Protein AF-A0A667XQ86-F1 (afdb_monomer)

Sequence (106 aa):
MNKVSIYLSIYLSIYLSNGSCYLIDKHLSRRNRGQVSRAKIHPLYRTTSSDYGLLSPTPETSPCAFHPLSNKFSKELEKCGMYQNNSFNTSLDRSRIFRPIFRVRV

Structure (mmCIF, N/CA/C/O backbone):
data_AF-A0A667XQ86-F1
#
_entry.id   AF-A0A667XQ86-F1
#
loop_
_atom_site.group_PDB
_atom_site.id
_atom_site.type_symbol
_atom_site.label_atom_id
_atom_site.label_alt_id
_atom_site.label_comp_id
_atom_site.label_asym_id
_atom_site.label_entity_id
_atom_site.label_seq_id
_atom_site.pdbx_PDB_ins_code
_atom_site.Cartn_x
_atom_site.Cartn_y
_atom_site.Cartn_z
_atom_site.occupancy
_atom_site.B_iso_or_equiv
_atom_site.auth_seq_id
_atom_site.auth_comp_id
_atom_site.auth_asym_id
_atom_site.auth_atom_id
_atom_site.pdbx_PDB_model_num
ATOM 1 N N . MET A 1 1 ? 30.672 39.167 -7.582 1.00 56.12 1 MET A N 1
ATOM 2 C CA . MET A 1 1 ? 30.405 37.735 -7.322 1.00 56.12 1 MET A CA 1
ATOM 3 C C . MET A 1 1 ? 30.416 37.002 -8.650 1.00 56.12 1 MET A C 1
ATOM 5 O O . MET A 1 1 ? 29.565 37.255 -9.493 1.00 56.12 1 MET A O 1
ATOM 9 N N . ASN A 1 2 ? 31.464 36.221 -8.895 1.00 63.25 2 ASN A N 1
ATOM 10 C CA . ASN A 1 2 ? 31.816 35.755 -10.236 1.00 63.25 2 ASN A CA 1
ATOM 11 C C . ASN A 1 2 ? 30.857 34.648 -10.690 1.00 63.25 2 ASN A C 1
ATOM 13 O O . ASN A 1 2 ? 30.691 33.660 -9.979 1.00 63.25 2 ASN A O 1
ATOM 17 N N . LYS A 1 3 ? 30.254 34.793 -11.880 1.00 62.75 3 LYS A N 1
ATOM 18 C CA . LYS A 1 3 ? 29.280 33.838 -12.451 1.00 62.75 3 LYS A CA 1
ATOM 19 C C . LYS A 1 3 ? 29.769 32.382 -12.393 1.00 62.75 3 LYS A C 1
ATOM 21 O O . LYS A 1 3 ? 28.986 31.493 -12.091 1.00 62.75 3 LYS A O 1
ATOM 26 N N . VAL A 1 4 ? 31.070 32.152 -12.583 1.00 70.31 4 VAL A N 1
ATOM 27 C CA . VAL A 1 4 ? 31.716 30.827 -12.504 1.00 70.31 4 VAL A CA 1
ATOM 28 C C . VAL A 1 4 ? 31.532 30.157 -11.135 1.00 70.31 4 VAL A C 1
ATOM 30 O O . VAL A 1 4 ? 31.262 28.963 -11.064 1.00 70.31 4 VAL A O 1
ATOM 33 N N . SER A 1 5 ? 31.607 30.924 -10.044 1.00 68.06 5 SER A N 1
ATOM 34 C CA . SER A 1 5 ? 31.424 30.405 -8.681 1.00 68.06 5 SER A CA 1
ATOM 35 C C . SER A 1 5 ? 29.973 29.991 -8.416 1.00 68.06 5 SER A C 1
ATOM 37 O O . SER A 1 5 ? 29.731 28.994 -7.740 1.00 68.06 5 SER A O 1
ATOM 39 N N . ILE A 1 6 ? 29.013 30.704 -9.012 1.00 70.81 6 ILE A N 1
ATOM 40 C CA . ILE A 1 6 ? 27.584 30.386 -8.915 1.00 70.81 6 ILE A CA 1
ATOM 41 C C . ILE A 1 6 ? 27.279 29.094 -9.686 1.00 70.81 6 ILE A C 1
ATOM 43 O O . ILE A 1 6 ? 26.627 28.208 -9.146 1.00 70.81 6 ILE A O 1
ATOM 47 N N . TYR A 1 7 ? 27.811 28.939 -10.902 1.00 68.00 7 TYR A N 1
ATOM 48 C CA . TYR A 1 7 ? 27.643 27.709 -11.685 1.00 68.00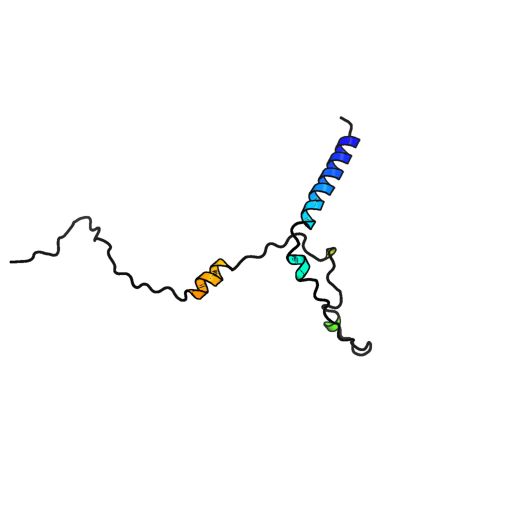 7 TYR A CA 1
ATOM 49 C C . TYR A 1 7 ? 28.253 26.485 -10.999 1.00 68.00 7 TYR A C 1
ATOM 51 O O . TYR A 1 7 ? 27.615 25.436 -10.956 1.00 68.00 7 TYR A O 1
ATOM 59 N N . LEU A 1 8 ? 29.452 26.619 -10.423 1.00 70.94 8 LEU A N 1
ATOM 60 C CA . LEU A 1 8 ? 30.111 25.522 -9.715 1.00 70.94 8 LEU A CA 1
ATOM 61 C C . LEU A 1 8 ? 29.369 25.148 -8.420 1.00 70.94 8 LEU A C 1
ATOM 63 O O . LEU A 1 8 ? 29.242 23.970 -8.105 1.00 70.94 8 LEU A O 1
ATOM 67 N N . SER A 1 9 ? 28.820 26.141 -7.713 1.00 69.00 9 SER A N 1
ATOM 68 C CA . SER A 1 9 ? 27.964 25.945 -6.536 1.00 69.00 9 SER A CA 1
ATOM 69 C C . SER A 1 9 ? 26.670 25.199 -6.879 1.00 69.00 9 SER A C 1
ATOM 71 O O . SER A 1 9 ? 26.324 24.228 -6.205 1.00 69.00 9 SER A O 1
ATOM 73 N N . ILE A 1 10 ? 25.990 25.590 -7.964 1.00 69.19 10 ILE A N 1
ATOM 74 C CA . ILE A 1 10 ? 24.767 24.931 -8.452 1.00 69.19 10 ILE A CA 1
ATOM 75 C C . ILE A 1 10 ? 25.066 23.492 -8.890 1.00 69.19 10 ILE A C 1
ATOM 77 O O . ILE A 1 10 ? 24.348 22.571 -8.512 1.00 69.19 10 ILE A O 1
ATOM 81 N N . TYR A 1 11 ? 26.158 23.267 -9.625 1.00 64.75 11 TYR A N 1
ATOM 82 C CA . TYR A 1 11 ? 26.576 21.917 -10.012 1.00 64.75 11 TYR A CA 1
ATOM 83 C C . TYR A 1 11 ? 26.863 21.039 -8.790 1.00 64.75 11 TYR A C 1
ATOM 85 O O . TYR A 1 11 ? 26.353 19.925 -8.694 1.00 64.75 11 TYR A O 1
ATOM 93 N N . LEU A 1 12 ? 27.628 21.546 -7.821 1.00 68.44 12 LEU A N 1
ATOM 94 C CA . LEU A 1 12 ? 27.988 20.796 -6.620 1.00 68.44 12 LEU A CA 1
ATOM 95 C C . LEU A 1 12 ? 26.753 20.461 -5.764 1.00 68.44 12 LEU A C 1
ATOM 97 O O . LEU A 1 12 ? 26.631 19.338 -5.280 1.00 68.44 12 LEU A O 1
ATOM 101 N N . SER A 1 13 ? 25.797 21.386 -5.641 1.00 58.91 13 SER A N 1
ATOM 102 C CA . SER A 1 13 ? 24.544 21.157 -4.906 1.00 58.91 13 SER A CA 1
ATOM 103 C C . SER A 1 13 ? 23.598 20.175 -5.609 1.00 58.91 13 SER A C 1
ATOM 105 O O . SER A 1 13 ? 22.986 19.351 -4.930 1.00 58.91 13 SER A O 1
ATOM 107 N N . ILE A 1 14 ? 23.548 20.159 -6.946 1.00 60.19 14 ILE A N 1
ATOM 108 C CA . ILE A 1 14 ? 22.837 19.124 -7.717 1.00 60.19 14 ILE A CA 1
ATOM 109 C C . ILE A 1 14 ? 23.473 17.743 -7.488 1.00 60.19 14 ILE A C 1
ATOM 111 O O . ILE A 1 14 ? 22.764 16.780 -7.200 1.00 60.19 14 ILE A O 1
ATOM 115 N N . TYR A 1 15 ? 24.805 17.628 -7.539 1.00 58.66 15 TYR A N 1
ATOM 116 C CA . TYR A 1 15 ? 25.503 16.356 -7.299 1.00 58.66 15 TYR A CA 1
ATOM 117 C C . TYR A 1 15 ? 25.322 15.832 -5.863 1.00 58.66 15 TYR A C 1
ATOM 119 O O . TYR A 1 15 ? 25.085 14.639 -5.672 1.00 58.66 15 TYR A O 1
ATOM 127 N N . LEU A 1 16 ? 25.372 16.709 -4.854 1.00 55.41 16 LEU A N 1
ATOM 128 C CA . LEU A 1 16 ? 25.127 16.345 -3.451 1.00 55.41 16 LEU A CA 1
ATOM 129 C C . LEU A 1 16 ? 23.658 15.983 -3.178 1.00 55.41 16 LEU A C 1
ATOM 131 O O . LEU A 1 16 ? 23.395 15.086 -2.380 1.00 55.41 16 LEU A O 1
ATOM 135 N N . SER A 1 17 ? 22.704 16.621 -3.863 1.00 52.59 17 SER A N 1
ATOM 136 C CA . SER A 1 17 ? 21.275 16.293 -3.756 1.00 52.59 17 SER A CA 1
ATOM 137 C C . SER A 1 17 ? 20.952 14.938 -4.402 1.00 52.59 17 SER A C 1
ATOM 139 O O . SER A 1 17 ? 20.278 14.106 -3.791 1.00 52.59 17 SER A O 1
ATOM 141 N N . ASN A 1 18 ? 21.542 14.655 -5.569 1.00 50.84 18 ASN A N 1
ATOM 142 C CA . ASN A 1 18 ? 21.426 13.362 -6.250 1.00 50.84 18 ASN A CA 1
ATOM 143 C C . ASN A 1 18 ? 22.115 12.214 -5.488 1.00 50.84 18 ASN A C 1
ATOM 145 O O . ASN A 1 18 ? 21.724 11.059 -5.627 1.00 50.84 18 ASN A O 1
ATOM 149 N N . GLY A 1 19 ? 23.114 12.504 -4.646 1.00 48.94 19 GLY A N 1
ATOM 150 C CA . GLY A 1 19 ? 23.763 11.509 -3.783 1.00 48.94 19 GLY A CA 1
ATOM 151 C C . GLY A 1 19 ? 22.834 10.898 -2.722 1.00 48.94 19 GLY A C 1
ATOM 152 O O . GLY A 1 19 ? 23.056 9.768 -2.289 1.00 48.94 19 GLY A O 1
ATOM 153 N N . SER A 1 20 ? 21.766 11.606 -2.335 1.00 44.53 20 SER A N 1
ATOM 154 C CA . SER A 1 20 ? 20.811 11.155 -1.310 1.00 44.53 20 SER A CA 1
ATOM 155 C C . SER A 1 20 ? 19.785 10.142 -1.842 1.00 44.53 20 SER A C 1
ATOM 157 O O . SER A 1 20 ? 19.286 9.301 -1.092 1.00 44.53 20 SER A O 1
ATOM 159 N N . CYS A 1 21 ? 19.517 10.147 -3.154 1.00 43.31 21 CYS A N 1
ATOM 160 C CA . CYS A 1 21 ? 18.589 9.216 -3.809 1.00 43.31 21 CYS A CA 1
ATOM 161 C C . CYS A 1 21 ? 19.039 7.752 -3.667 1.00 43.31 21 CYS A C 1
ATOM 163 O O . CYS A 1 21 ? 18.217 6.846 -3.574 1.00 43.31 21 CYS A O 1
ATOM 165 N N . TYR A 1 22 ? 20.353 7.523 -3.603 1.00 46.78 22 TYR A N 1
ATOM 166 C CA . TYR A 1 22 ? 20.954 6.189 -3.539 1.00 46.78 22 TYR A CA 1
ATOM 167 C C . TYR A 1 22 ? 21.012 5.598 -2.119 1.00 46.78 22 TYR A C 1
ATOM 169 O O . TYR A 1 22 ? 21.377 4.434 -1.951 1.00 46.78 22 TYR A O 1
ATOM 177 N N . LEU A 1 23 ? 20.672 6.374 -1.079 1.00 42.97 23 LEU A N 1
ATOM 178 C CA . LEU A 1 23 ? 20.851 5.968 0.323 1.00 42.97 23 LEU A CA 1
ATOM 179 C C . LEU A 1 23 ? 19.596 5.390 0.989 1.00 42.97 23 LEU A C 1
ATOM 181 O O . LEU A 1 23 ? 19.705 4.792 2.060 1.00 42.97 23 LEU A O 1
ATOM 185 N N . ILE A 1 24 ? 18.421 5.485 0.362 1.00 44.06 24 ILE A N 1
ATOM 186 C CA . ILE A 1 24 ? 17.174 4.940 0.933 1.00 44.06 24 ILE A CA 1
ATOM 187 C C . ILE A 1 24 ? 17.060 3.410 0.696 1.00 44.06 24 ILE A C 1
ATOM 189 O O . ILE A 1 24 ? 16.243 2.722 1.310 1.00 44.06 24 ILE A O 1
ATOM 193 N N . ASP A 1 25 ? 17.947 2.816 -0.112 1.00 44.97 25 ASP A N 1
ATOM 194 C CA . ASP A 1 25 ? 17.624 1.593 -0.854 1.00 44.97 25 ASP A CA 1
ATOM 195 C C . ASP A 1 25 ? 18.198 0.256 -0.338 1.00 44.97 25 ASP A C 1
ATOM 197 O O . ASP A 1 25 ? 18.252 -0.741 -1.063 1.00 44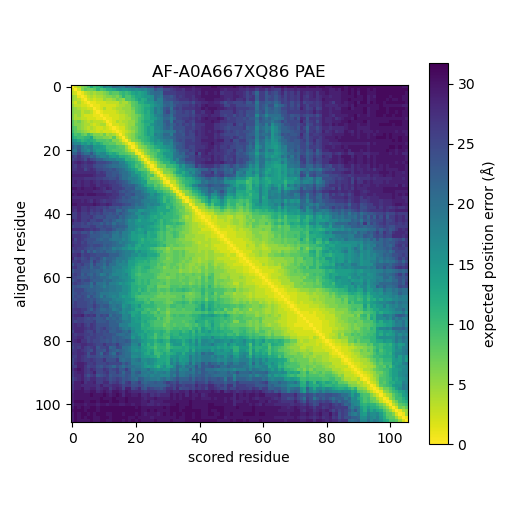.97 25 ASP A O 1
ATOM 201 N N . LYS A 1 26 ? 18.600 0.147 0.938 1.00 46.16 26 LYS A N 1
ATOM 202 C CA . LYS A 1 26 ? 19.110 -1.146 1.461 1.00 46.16 26 LYS A CA 1
ATOM 203 C C . LYS A 1 26 ? 18.056 -2.269 1.470 1.00 46.16 26 LYS A C 1
ATOM 205 O O . LYS A 1 26 ? 18.427 -3.445 1.442 1.00 46.16 26 LYS A O 1
ATOM 210 N N . HIS A 1 27 ? 16.762 -1.935 1.483 1.00 46.59 27 HIS A N 1
ATOM 211 C CA . HIS A 1 27 ? 15.669 -2.917 1.490 1.00 46.59 27 HIS A CA 1
ATOM 212 C C . HIS A 1 27 ? 15.039 -3.201 0.109 1.00 46.59 27 HIS A C 1
ATOM 214 O O . HIS A 1 27 ? 14.524 -4.307 -0.072 1.00 46.59 27 HIS A O 1
ATOM 220 N N . LEU A 1 28 ? 15.100 -2.296 -0.879 1.00 48.91 28 LEU A N 1
ATOM 221 C CA . LEU A 1 28 ? 14.619 -2.571 -2.249 1.00 48.91 28 LEU A CA 1
ATOM 222 C C . LEU A 1 28 ? 15.665 -3.343 -3.073 1.00 48.91 28 LEU A C 1
ATOM 224 O O . LEU A 1 28 ? 15.300 -4.269 -3.797 1.00 48.91 28 LEU A O 1
ATOM 228 N N . SER A 1 29 ? 16.964 -3.074 -2.857 1.00 46.09 29 SER A N 1
ATOM 229 C CA . SER A 1 29 ? 18.095 -3.778 -3.495 1.00 46.09 29 SER A CA 1
ATOM 230 C C . SER A 1 29 ? 18.085 -5.303 -3.285 1.00 46.09 29 SER A C 1
ATOM 232 O O . SER A 1 29 ? 18.723 -6.041 -4.034 1.00 46.09 29 SER A O 1
ATOM 234 N N . ARG A 1 30 ? 17.349 -5.821 -2.288 1.00 52.69 30 ARG A N 1
ATOM 235 C CA . ARG A 1 30 ? 17.231 -7.270 -2.042 1.00 52.69 30 ARG A CA 1
ATOM 236 C C . ARG A 1 30 ? 16.206 -7.976 -2.935 1.00 52.69 30 ARG A C 1
ATOM 238 O O . ARG A 1 30 ? 16.343 -9.178 -3.127 1.00 52.69 30 ARG A O 1
ATOM 245 N N . ARG A 1 31 ? 15.210 -7.273 -3.492 1.00 55.38 31 ARG A N 1
ATOM 246 C CA . ARG A 1 31 ? 14.166 -7.894 -4.335 1.00 55.38 31 ARG A CA 1
ATOM 247 C C . ARG A 1 31 ? 14.634 -8.167 -5.769 1.00 55.38 31 ARG A C 1
ATOM 249 O O . ARG A 1 31 ? 14.250 -9.178 -6.339 1.00 55.38 31 ARG A O 1
ATOM 256 N N . ASN A 1 32 ? 15.525 -7.333 -6.307 1.00 52.97 32 ASN A N 1
ATOM 257 C CA . ASN A 1 32 ? 16.029 -7.447 -7.685 1.00 52.97 32 ASN A CA 1
ATOM 258 C C . ASN A 1 32 ? 17.266 -8.356 -7.843 1.00 52.97 32 ASN A C 1
ATOM 260 O O . ASN A 1 32 ? 17.814 -8.459 -8.934 1.00 52.97 32 ASN A O 1
ATOM 264 N N . ARG A 1 33 ? 17.717 -9.038 -6.778 1.00 48.25 33 ARG A N 1
ATOM 265 C CA . 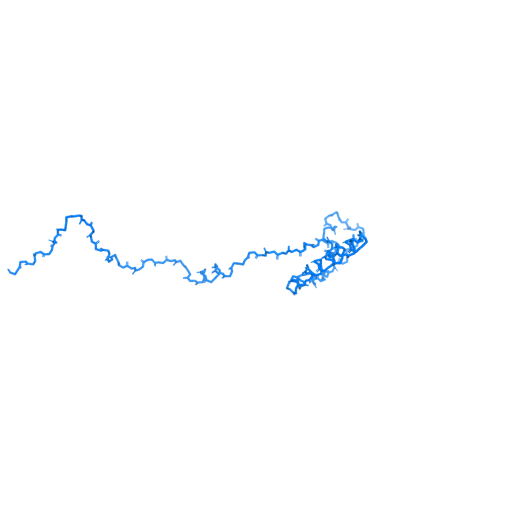ARG A 1 33 ? 18.826 -10.016 -6.840 1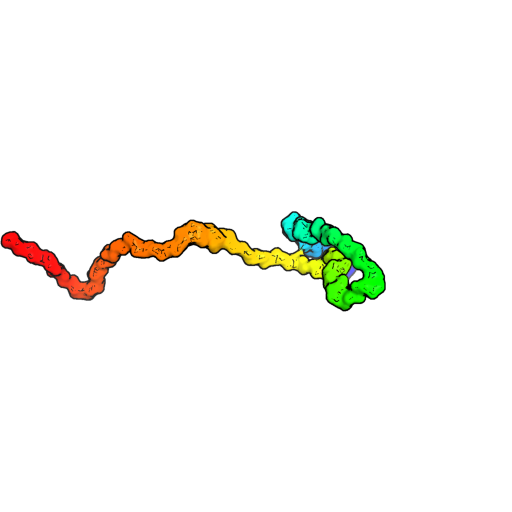.00 48.25 33 ARG A CA 1
ATOM 266 C C . ARG A 1 33 ? 18.367 -11.449 -7.099 1.00 48.25 33 ARG A C 1
ATOM 268 O O . ARG A 1 33 ? 19.148 -12.382 -6.932 1.00 48.25 33 ARG A O 1
ATOM 275 N N . GLY A 1 34 ? 17.116 -11.642 -7.501 1.00 51.88 34 GLY A N 1
ATOM 276 C CA . GLY A 1 34 ? 16.721 -12.891 -8.128 1.00 51.88 34 GLY A CA 1
ATOM 277 C C . GLY A 1 34 ? 17.324 -12.921 -9.523 1.00 51.88 34 GLY A C 1
ATOM 278 O O . GLY A 1 34 ? 16.722 -12.397 -10.453 1.00 51.88 34 GLY A O 1
ATOM 279 N N . GLN A 1 35 ? 18.511 -13.509 -9.682 1.00 57.62 35 GLN A N 1
ATOM 280 C CA . GLN A 1 35 ? 18.877 -14.054 -10.983 1.00 57.62 35 GLN A CA 1
ATOM 281 C C . GLN A 1 35 ? 17.779 -15.062 -11.324 1.00 57.62 35 GLN A C 1
ATOM 283 O O . GLN A 1 35 ? 17.739 -16.148 -10.748 1.00 57.62 35 GLN A O 1
ATOM 288 N N . VAL A 1 36 ? 16.833 -14.671 -12.178 1.00 57.19 36 VAL A N 1
ATOM 289 C CA . VAL A 1 36 ? 15.851 -15.600 -12.732 1.00 57.19 36 VAL A CA 1
ATOM 290 C C . VAL A 1 36 ? 16.680 -16.639 -13.475 1.00 57.19 36 VAL A C 1
ATOM 292 O O . VAL A 1 36 ? 17.306 -16.329 -14.491 1.00 57.19 36 VAL A O 1
ATOM 295 N N . SER A 1 37 ? 16.794 -17.841 -12.910 1.00 61.41 37 SER A N 1
ATOM 296 C CA . SER A 1 37 ? 17.549 -18.924 -13.522 1.00 61.41 37 SER A CA 1
ATOM 297 C C . SER A 1 37 ? 16.882 -19.255 -14.851 1.00 61.41 37 SER A C 1
ATOM 299 O O . SER A 1 37 ? 15.771 -19.775 -14.935 1.00 61.41 37 SER A O 1
ATOM 301 N N . ARG A 1 38 ? 17.555 -18.848 -15.922 1.00 66.38 38 ARG A N 1
ATOM 302 C CA . ARG A 1 38 ? 17.067 -18.959 -17.288 1.00 66.38 38 ARG A CA 1
ATOM 303 C C . ARG A 1 38 ? 16.949 -20.429 -17.686 1.00 66.38 38 ARG A C 1
ATOM 305 O O . ARG A 1 38 ? 17.948 -21.144 -17.716 1.00 66.38 38 ARG A O 1
ATOM 312 N N . ALA A 1 39 ? 15.770 -20.842 -18.139 1.00 69.50 39 ALA A N 1
ATOM 313 C CA . ALA A 1 39 ? 15.655 -22.018 -18.992 1.00 69.50 39 ALA A CA 1
ATOM 314 C C . ALA A 1 39 ? 16.241 -21.678 -20.376 1.00 69.50 39 ALA A C 1
ATOM 316 O O . ALA A 1 39 ? 15.842 -20.703 -21.020 1.00 69.50 39 ALA A O 1
ATOM 317 N N . LYS A 1 40 ? 17.243 -22.432 -20.841 1.00 75.56 40 LYS A N 1
ATOM 318 C CA . LYS A 1 40 ? 17.852 -22.220 -22.163 1.00 75.56 40 LYS A CA 1
ATOM 319 C C . LYS A 1 40 ? 16.882 -22.692 -23.252 1.00 75.56 40 LYS A C 1
ATOM 321 O O . LYS A 1 40 ? 16.867 -23.864 -23.602 1.00 75.56 40 LYS A O 1
ATOM 326 N N . ILE A 1 41 ? 16.083 -21.768 -23.784 1.00 83.00 41 ILE A N 1
ATOM 327 C CA . ILE A 1 41 ? 15.188 -22.029 -24.921 1.00 83.00 41 ILE A CA 1
ATOM 328 C C . ILE A 1 41 ? 16.022 -22.194 -26.199 1.00 83.00 41 ILE A C 1
ATOM 330 O O . ILE A 1 41 ? 16.973 -21.443 -26.437 1.00 83.00 41 ILE A O 1
ATOM 334 N N . HIS A 1 42 ? 15.670 -23.188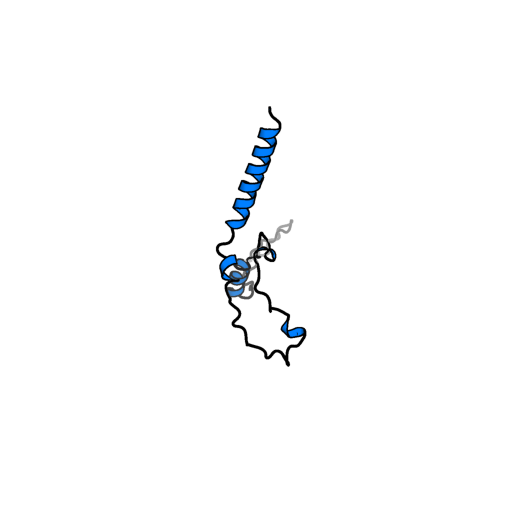 -27.011 1.00 87.00 42 HIS A N 1
ATOM 335 C CA . HIS A 1 42 ? 16.307 -23.449 -28.297 1.00 87.00 42 HIS A CA 1
ATOM 336 C C . HIS A 1 42 ? 15.955 -22.346 -29.320 1.00 87.00 42 HIS A C 1
ATOM 338 O O . HIS A 1 42 ? 14.781 -21.987 -29.422 1.00 87.00 42 HIS A O 1
ATOM 344 N N . PRO A 1 43 ? 16.914 -21.830 -30.115 1.00 84.56 43 PRO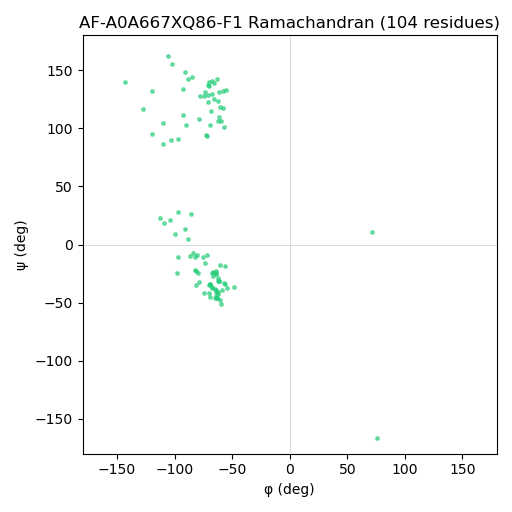 A N 1
ATOM 345 C CA . PRO A 1 43 ? 16.683 -20.687 -31.008 1.00 84.56 43 PRO A CA 1
ATOM 346 C C . PRO A 1 43 ? 15.535 -20.862 -32.013 1.00 84.56 43 PRO A C 1
ATOM 348 O O . PRO A 1 43 ? 14.840 -19.894 -32.298 1.00 84.56 43 PRO A O 1
ATOM 351 N N . LEU A 1 44 ? 15.303 -22.086 -32.506 1.00 90.50 44 LEU A N 1
ATOM 352 C CA . LEU A 1 44 ? 14.225 -22.378 -33.467 1.00 90.50 44 LEU A CA 1
ATOM 353 C C . LEU A 1 44 ? 12.815 -22.379 -32.853 1.00 90.50 44 LEU A C 1
ATOM 355 O O . LEU A 1 44 ? 11.839 -22.318 -33.589 1.00 90.50 44 LEU A O 1
ATOM 359 N N . TYR A 1 45 ? 12.696 -22.454 -31.526 1.00 88.00 45 TYR A N 1
ATOM 360 C CA . TYR A 1 45 ? 11.408 -22.545 -30.825 1.00 88.00 45 TYR A CA 1
ATOM 361 C C . TYR A 1 45 ? 11.109 -21.286 -29.997 1.00 88.00 45 TYR A C 1
ATOM 363 O O . TYR A 1 45 ? 10.352 -21.334 -29.028 1.00 88.00 45 TYR A O 1
ATOM 371 N N . ARG A 1 46 ? 11.729 -20.149 -30.342 1.00 86.25 46 ARG A N 1
ATOM 372 C CA . ARG A 1 46 ? 11.493 -18.872 -29.660 1.00 86.25 46 ARG A CA 1
ATOM 373 C C . ARG A 1 46 ? 10.176 -18.263 -30.135 1.00 86.25 46 ARG A C 1
ATOM 375 O O . ARG A 1 46 ? 9.962 -18.083 -31.328 1.00 86.25 46 ARG A O 1
ATOM 382 N N . THR A 1 47 ? 9.316 -17.919 -29.185 1.00 89.00 47 THR A N 1
ATOM 383 C CA . THR A 1 47 ? 8.051 -17.214 -29.440 1.00 89.00 47 THR A CA 1
ATOM 384 C C . THR A 1 47 ? 8.174 -15.756 -29.006 1.00 89.00 47 THR A C 1
ATOM 386 O O . THR A 1 47 ? 9.045 -15.427 -28.203 1.00 89.00 47 THR A O 1
ATOM 389 N N . THR A 1 48 ? 7.284 -14.883 -29.476 1.00 88.12 48 THR A N 1
ATOM 390 C CA . THR A 1 48 ? 7.243 -13.466 -29.063 1.00 88.12 48 THR A CA 1
ATOM 391 C C . THR A 1 48 ? 6.960 -13.300 -27.567 1.00 88.12 48 THR A C 1
ATOM 393 O O . THR A 1 48 ? 7.489 -12.401 -26.922 1.00 88.12 48 THR A O 1
ATOM 396 N N . SER A 1 49 ? 6.195 -14.215 -26.963 1.00 87.38 49 SER A N 1
ATOM 397 C CA . SER A 1 49 ? 5.989 -14.254 -25.510 1.00 87.38 49 SER A CA 1
ATOM 398 C C . SER A 1 49 ? 7.258 -14.592 -24.722 1.00 87.38 49 SER A C 1
ATOM 400 O O . SER A 1 49 ? 7.366 -14.213 -23.560 1.00 87.38 49 SER A O 1
ATOM 402 N N . SER A 1 50 ? 8.234 -15.269 -25.340 1.00 83.81 50 SER A N 1
ATOM 403 C CA . SER A 1 50 ? 9.522 -15.593 -24.709 1.00 83.81 50 SER A CA 1
ATOM 404 C C . SER A 1 50 ? 10.433 -14.371 -24.528 1.00 83.81 50 SER A C 1
ATOM 406 O O . SER A 1 50 ? 11.469 -14.490 -23.875 1.00 83.81 50 SER A O 1
ATOM 408 N N . ASP A 1 51 ? 10.076 -13.218 -25.101 1.00 84.19 51 ASP A N 1
ATOM 409 C CA . ASP A 1 51 ? 10.831 -11.970 -24.953 1.00 84.19 51 ASP A CA 1
ATOM 410 C C . ASP A 1 51 ? 10.487 -11.229 -23.651 1.00 84.19 51 ASP A C 1
ATOM 412 O O . ASP A 1 51 ? 11.296 -10.444 -23.146 1.00 84.19 51 ASP A O 1
ATOM 416 N N . TYR A 1 52 ? 9.317 -11.501 -23.062 1.00 86.81 52 TYR A N 1
ATOM 417 C CA . TYR A 1 52 ? 8.942 -10.926 -21.774 1.00 86.81 52 TYR A CA 1
ATOM 418 C C . TYR A 1 52 ? 9.835 -11.478 -20.654 1.00 86.81 52 TYR A C 1
ATOM 420 O O . TYR A 1 52 ? 10.017 -12.687 -20.524 1.00 86.81 52 TYR A O 1
ATOM 428 N N . GLY A 1 53 ? 10.410 -10.590 -19.837 1.00 81.00 53 GLY A N 1
ATOM 429 C CA . GLY A 1 53 ? 11.328 -10.973 -18.756 1.00 81.00 53 GLY A CA 1
ATOM 430 C C . GLY A 1 53 ? 12.708 -11.457 -19.225 1.00 81.00 53 GLY A C 1
ATOM 431 O O . GLY A 1 53 ? 13.473 -11.977 -18.416 1.00 81.00 53 GLY A O 1
ATOM 432 N N . LEU A 1 54 ? 13.044 -11.288 -20.513 1.00 78.81 54 LEU A N 1
ATOM 433 C CA . LEU A 1 54 ? 14.343 -11.680 -21.069 1.00 78.81 54 LEU A CA 1
ATOM 434 C C . LEU A 1 54 ? 15.502 -10.830 -20.530 1.00 78.81 54 LEU A C 1
ATOM 436 O O . LEU A 1 54 ? 16.612 -11.335 -20.352 1.00 78.81 54 LEU A O 1
ATOM 440 N N . LEU A 1 55 ? 15.258 -9.533 -20.342 1.00 81.38 55 LEU A N 1
ATOM 441 C CA . LEU A 1 55 ? 16.263 -8.569 -19.911 1.00 81.38 55 LEU A CA 1
ATOM 442 C C . LEU A 1 55 ? 16.249 -8.441 -18.390 1.00 81.38 55 LEU A C 1
ATOM 444 O O . LEU A 1 55 ? 15.193 -8.280 -17.777 1.00 81.38 55 LEU A O 1
ATOM 448 N N . SER A 1 56 ? 17.437 -8.473 -17.791 1.00 79.00 56 SER A N 1
ATOM 449 C CA . SER A 1 56 ? 17.598 -8.176 -16.370 1.00 79.00 56 SER A CA 1
ATOM 450 C C . SER A 1 56 ? 17.199 -6.725 -16.082 1.00 79.00 56 SER A C 1
ATOM 452 O O . SER A 1 56 ? 17.514 -5.844 -16.888 1.00 79.00 56 SER A O 1
ATOM 454 N N . PRO A 1 57 ? 16.561 -6.447 -14.932 1.00 77.75 57 PRO A N 1
ATOM 455 C CA . PRO A 1 57 ? 16.244 -5.080 -14.544 1.00 77.75 57 PRO A CA 1
ATOM 456 C C . PRO A 1 57 ? 17.537 -4.273 -14.386 1.00 77.75 57 PRO A C 1
ATOM 458 O O . PRO A 1 57 ? 18.477 -4.711 -13.717 1.00 77.75 57 PRO A O 1
ATOM 461 N N . THR A 1 58 ? 17.588 -3.092 -14.997 1.00 78.50 58 THR A N 1
ATOM 462 C CA . THR A 1 58 ? 18.709 -2.152 -14.865 1.00 78.50 58 THR A CA 1
ATOM 463 C C . THR A 1 58 ? 18.340 -1.017 -13.903 1.00 78.50 58 THR A C 1
ATOM 465 O O . THR A 1 58 ? 17.151 -0.715 -13.743 1.00 78.50 58 THR A O 1
ATOM 468 N N . PRO A 1 59 ? 19.321 -0.358 -13.256 1.00 76.19 59 PRO A N 1
ATOM 469 C CA . PRO A 1 59 ? 19.051 0.778 -12.369 1.00 76.19 59 PRO A CA 1
ATOM 470 C C . PRO A 1 59 ? 18.239 1.884 -13.052 1.00 76.19 59 PRO A C 1
ATOM 472 O O . PRO A 1 59 ? 17.317 2.414 -12.449 1.00 76.19 59 PRO A O 1
ATOM 475 N N . GLU A 1 60 ? 18.502 2.130 -14.337 1.00 82.50 60 GLU A N 1
ATOM 476 C CA . GLU A 1 60 ? 17.801 3.128 -15.160 1.00 82.50 60 GLU A CA 1
ATOM 477 C C . GLU A 1 60 ? 16.300 2.841 -15.327 1.00 82.50 60 GLU A C 1
ATOM 479 O O . GLU A 1 60 ? 15.498 3.749 -15.512 1.00 82.50 60 GLU A O 1
ATOM 484 N N . THR A 1 61 ? 15.906 1.565 -15.269 1.00 79.44 61 THR A N 1
ATOM 485 C CA . THR A 1 61 ? 14.492 1.149 -1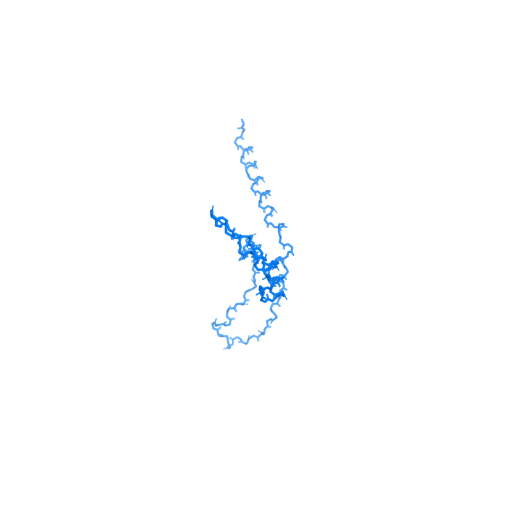5.347 1.00 79.44 61 THR A CA 1
ATOM 486 C C . THR A 1 61 ? 13.796 1.148 -13.988 1.00 79.44 61 THR A C 1
ATOM 488 O O . THR A 1 61 ? 12.579 0.977 -13.916 1.00 79.44 61 THR A O 1
ATOM 491 N N . SER A 1 62 ? 14.554 1.303 -12.899 1.00 79.56 62 SER A N 1
ATOM 492 C CA . SER A 1 62 ? 14.023 1.270 -11.540 1.00 79.56 62 SER A CA 1
ATOM 493 C C . SER A 1 62 ? 13.569 2.669 -11.102 1.00 79.56 62 SER A C 1
ATOM 495 O O . SER A 1 62 ? 14.225 3.656 -11.426 1.00 79.56 62 SER A O 1
ATOM 497 N N . PRO A 1 63 ? 12.467 2.793 -10.342 1.00 80.31 63 PRO A N 1
ATOM 498 C CA . PRO A 1 63 ? 12.050 4.085 -9.808 1.00 80.31 63 PRO A CA 1
ATOM 499 C C . PRO A 1 63 ? 13.057 4.594 -8.766 1.00 80.31 63 PRO A C 1
ATOM 501 O O . PRO A 1 63 ? 13.516 3.825 -7.923 1.00 80.31 63 PRO A O 1
ATOM 504 N N . CYS A 1 64 ? 13.342 5.902 -8.765 1.00 81.00 64 CYS A N 1
ATOM 505 C CA . CYS A 1 64 ? 14.270 6.518 -7.803 1.00 81.00 64 CYS A CA 1
ATOM 506 C C . CYS A 1 64 ? 13.787 6.438 -6.347 1.00 81.00 64 CYS A C 1
ATOM 508 O O . CYS A 1 64 ? 14.591 6.491 -5.422 1.00 81.00 64 CYS A O 1
ATOM 510 N N . ALA A 1 65 ? 12.474 6.341 -6.131 1.00 80.38 65 ALA A N 1
ATOM 511 C CA . ALA A 1 65 ? 11.883 6.175 -4.813 1.00 80.38 65 ALA A CA 1
ATOM 512 C C . ALA A 1 65 ? 10.665 5.252 -4.894 1.00 80.38 65 ALA A C 1
ATOM 514 O O . ALA A 1 65 ? 9.851 5.344 -5.812 1.00 80.38 65 ALA A O 1
ATOM 515 N N . PHE A 1 66 ? 10.527 4.375 -3.901 1.00 81.25 66 PHE A N 1
ATOM 516 C CA . PHE A 1 66 ? 9.377 3.493 -3.747 1.00 81.25 66 PHE A CA 1
ATOM 517 C C . PHE A 1 66 ? 8.811 3.639 -2.334 1.00 81.25 66 PHE A C 1
ATOM 519 O O . PHE A 1 66 ? 9.475 3.310 -1.353 1.00 81.25 66 PHE A O 1
ATOM 526 N N . HIS A 1 67 ? 7.572 4.113 -2.234 1.00 83.19 67 HIS A N 1
ATOM 527 C CA . HIS A 1 67 ? 6.844 4.306 -0.979 1.00 83.19 67 HIS A CA 1
ATOM 528 C C . HIS A 1 67 ? 5.707 3.273 -0.876 1.00 83.19 67 HIS A C 1
ATOM 530 O O . HIS A 1 67 ? 4.583 3.546 -1.308 1.00 83.19 67 HIS A O 1
ATOM 536 N N . PRO A 1 68 ? 5.983 2.056 -0.361 1.00 82.69 68 PRO A N 1
ATOM 537 C CA . PRO A 1 68 ? 4.950 1.048 -0.172 1.00 82.69 68 PRO A CA 1
ATOM 538 C C . PRO A 1 68 ? 4.007 1.443 0.960 1.00 82.69 68 PRO A C 1
ATOM 540 O O . PRO A 1 68 ? 4.443 1.873 2.029 1.00 82.69 68 PRO A O 1
ATOM 543 N N . LEU A 1 69 ? 2.717 1.191 0.765 1.00 87.88 69 LEU A N 1
ATOM 544 C CA . LEU A 1 69 ? 1.743 1.250 1.849 1.00 87.88 69 LEU A CA 1
ATOM 545 C C . LEU A 1 69 ? 1.962 0.067 2.803 1.00 87.88 69 LEU A C 1
ATOM 547 O O . LEU A 1 69 ? 2.058 -1.088 2.379 1.00 87.88 69 LEU A O 1
ATOM 551 N N . SER A 1 70 ? 2.065 0.347 4.104 1.00 88.38 70 SER A N 1
ATOM 552 C CA . SER A 1 70 ? 2.253 -0.690 5.117 1.00 88.38 70 SER A CA 1
ATOM 553 C C . SER A 1 70 ? 0.916 -1.150 5.695 1.00 88.38 70 SER A C 1
ATOM 555 O O . SER A 1 70 ? 0.317 -0.450 6.504 1.00 88.38 70 SER A O 1
ATOM 557 N N . ASN A 1 71 ? 0.512 -2.384 5.399 1.00 90.75 71 ASN A N 1
ATOM 558 C CA . ASN A 1 71 ? -0.692 -2.991 5.990 1.00 90.75 71 ASN A CA 1
ATOM 559 C C . ASN A 1 71 ? -0.418 -3.656 7.355 1.00 90.75 71 ASN A C 1
ATOM 561 O O . ASN A 1 71 ? -1.082 -4.620 7.716 1.00 90.75 71 ASN A O 1
ATOM 565 N N . LYS A 1 72 ? 0.604 -3.211 8.103 1.00 91.31 72 LYS A N 1
ATOM 566 C CA . LYS A 1 72 ? 0.976 -3.831 9.391 1.00 91.31 72 LYS A CA 1
ATOM 567 C C . LYS A 1 72 ? -0.130 -3.675 10.435 1.00 91.31 72 LYS A C 1
ATOM 569 O O . LYS A 1 72 ? -0.493 -4.660 11.061 1.00 91.31 72 LYS A O 1
ATOM 574 N N . PHE A 1 73 ? -0.680 -2.466 10.548 1.00 90.81 73 PHE A N 1
ATOM 575 C CA . PHE A 1 73 ? -1.775 -2.152 11.464 1.00 90.81 73 PHE A CA 1
ATOM 576 C C . PHE A 1 73 ? -3.018 -3.003 11.175 1.00 90.81 73 PHE A C 1
ATOM 578 O O . PHE A 1 73 ? -3.513 -3.695 12.058 1.00 90.81 73 PHE A O 1
ATOM 585 N N . SER A 1 74 ? -3.469 -3.038 9.918 1.00 91.56 74 SER A N 1
ATOM 586 C CA . SER A 1 74 ? -4.644 -3.827 9.528 1.00 91.56 74 SER A CA 1
ATOM 587 C C . SER A 1 74 ? -4.445 -5.325 9.764 1.00 91.56 74 SER A C 1
ATOM 589 O O . SER A 1 74 ? -5.332 -5.964 10.309 1.00 91.56 74 SER A O 1
ATOM 591 N N . LYS A 1 75 ? -3.260 -5.876 9.463 1.00 92.50 75 LYS A N 1
ATOM 592 C CA . LYS A 1 75 ? -2.932 -7.287 9.747 1.00 92.50 75 LYS A CA 1
ATOM 593 C C . LYS A 1 75 ? -2.970 -7.632 11.231 1.00 92.50 75 LYS A C 1
ATOM 595 O O . LYS A 1 75 ? -3.199 -8.783 11.589 1.00 92.50 75 LYS A O 1
ATOM 600 N N . GLU A 1 76 ? -2.650 -6.676 12.094 1.00 93.75 76 GLU A N 1
ATOM 601 C CA . GLU A 1 76 ? -2.717 -6.873 13.537 1.00 93.75 76 GLU A CA 1
ATOM 602 C C . GLU A 1 76 ? -4.170 -6.875 14.018 1.00 93.75 76 GLU A C 1
ATOM 604 O O . GLU A 1 76 ? -4.552 -7.775 14.759 1.00 93.75 76 GLU A O 1
ATOM 609 N N . LEU A 1 77 ? -5.000 -5.966 13.496 1.00 91.50 77 LEU A N 1
ATOM 610 C CA . LEU A 1 77 ? -6.443 -5.947 13.755 1.00 91.50 77 LEU A CA 1
ATOM 611 C C . LEU A 1 77 ? -7.174 -7.179 13.207 1.00 91.50 77 LEU A C 1
ATOM 613 O O . LEU A 1 77 ? -8.060 -7.706 13.870 1.00 91.50 77 LEU A O 1
ATOM 617 N N . GLU A 1 78 ? -6.793 -7.674 12.028 1.00 91.06 78 GLU A N 1
ATOM 618 C CA . GLU A 1 78 ? -7.377 -8.878 11.418 1.00 91.06 78 GLU A CA 1
ATOM 619 C C . GLU A 1 78 ? -7.251 -10.108 12.331 1.00 91.06 78 GLU A C 1
ATOM 621 O O . GLU A 1 78 ? -8.153 -10.944 12.370 1.00 91.06 78 GLU A O 1
ATOM 626 N N . LYS A 1 79 ? -6.169 -10.206 13.119 1.00 91.88 79 LYS A N 1
ATOM 627 C CA . LYS A 1 79 ? -5.979 -11.298 14.090 1.00 91.88 79 LYS A CA 1
ATOM 628 C C . LYS A 1 79 ? -6.982 -11.253 15.239 1.00 91.88 79 LYS A C 1
ATOM 630 O O . LYS A 1 79 ? -7.265 -12.294 15.824 1.00 91.88 79 LYS A O 1
ATOM 635 N N . CYS A 1 80 ? -7.494 -10.071 15.578 1.00 88.44 80 CYS A N 1
ATOM 636 C CA . CYS A 1 80 ? -8.468 -9.890 16.653 1.00 88.44 80 CYS A CA 1
ATOM 637 C C . CYS A 1 80 ? -9.880 -10.357 16.257 1.00 88.44 80 CYS A C 1
ATOM 639 O O . CYS A 1 80 ? -10.735 -10.490 17.130 1.00 88.44 80 CYS A O 1
ATOM 641 N N . GLY A 1 81 ? -10.122 -10.644 14.972 1.00 88.81 81 GLY A N 1
ATOM 642 C CA . GLY A 1 81 ? -11.405 -11.128 14.474 1.00 88.81 81 GLY A CA 1
ATOM 643 C C . GLY A 1 81 ? -12.478 -10.040 14.378 1.00 88.81 81 GLY A C 1
ATOM 644 O O . GLY A 1 81 ? -12.202 -8.841 14.414 1.00 88.81 81 GLY A O 1
ATOM 645 N N . MET A 1 82 ? -13.727 -10.472 14.207 1.00 90.56 82 MET A N 1
ATOM 646 C CA . MET A 1 82 ? -14.864 -9.562 14.063 1.00 90.56 82 MET A CA 1
ATOM 647 C C . MET A 1 82 ? -15.216 -8.920 15.405 1.00 90.56 82 MET A C 1
ATOM 649 O O . MET A 1 82 ? -15.390 -9.620 16.402 1.00 90.56 82 MET A O 1
ATOM 653 N N . TYR A 1 83 ? -15.374 -7.596 15.417 1.00 90.56 83 TYR A N 1
ATOM 654 C CA . TYR A 1 83 ? -15.837 -6.871 16.598 1.00 90.56 83 TYR A CA 1
ATOM 655 C C . TYR A 1 83 ? -17.208 -7.389 17.058 1.00 90.56 83 TYR A C 1
ATOM 657 O O . TYR A 1 83 ? -18.135 -7.513 16.255 1.00 90.56 83 TYR A O 1
ATOM 665 N N . GLN A 1 84 ? -17.338 -7.651 18.360 1.00 90.25 84 GLN A N 1
ATOM 666 C CA . GLN A 1 84 ? -18.600 -7.999 19.007 1.00 90.25 84 GLN A CA 1
ATOM 667 C C . GLN A 1 84 ? -18.914 -6.958 20.081 1.00 90.25 84 GLN A C 1
ATOM 669 O O . GLN A 1 84 ? -18.051 -6.596 20.885 1.00 90.25 84 GLN A O 1
ATOM 674 N N . ASN A 1 85 ? -20.149 -6.454 20.083 1.00 92.00 85 ASN A N 1
ATOM 675 C CA . ASN A 1 85 ? -20.610 -5.559 21.133 1.00 92.00 85 ASN A CA 1
ATOM 676 C C . ASN A 1 85 ? -21.244 -6.374 22.265 1.00 92.00 85 ASN A C 1
ATOM 678 O O . ASN A 1 85 ? -22.393 -6.799 22.160 1.00 92.00 85 ASN A O 1
ATOM 682 N N . ASN A 1 86 ? -20.497 -6.541 23.355 1.00 90.00 86 ASN A N 1
ATOM 683 C CA . ASN A 1 86 ? -20.941 -7.253 24.557 1.00 90.00 86 ASN A CA 1
ATOM 684 C C . ASN A 1 86 ? -21.167 -6.286 25.736 1.00 90.00 86 ASN A C 1
ATOM 686 O O . ASN A 1 86 ? -21.159 -6.703 26.892 1.00 90.00 86 ASN A O 1
ATOM 690 N N . SER A 1 87 ? -21.315 -4.986 25.460 1.00 91.50 87 SER A N 1
ATOM 691 C CA . SER A 1 87 ? -21.511 -3.960 26.488 1.00 91.50 87 SER A CA 1
ATOM 692 C C . SER A 1 87 ? -22.994 -3.713 26.782 1.00 91.50 87 SER A C 1
ATOM 694 O O . SER A 1 87 ? -23.848 -3.830 25.903 1.00 91.50 87 SER A O 1
ATOM 696 N N . PHE A 1 88 ? -23.307 -3.357 28.030 1.00 90.69 88 PHE A N 1
ATOM 697 C CA . PHE A 1 88 ? -24.643 -2.899 28.411 1.00 90.69 88 PHE A CA 1
ATOM 698 C C . PHE A 1 88 ? -24.792 -1.402 28.146 1.00 90.69 88 PHE A C 1
ATOM 700 O O . PHE A 1 88 ? -23.868 -0.621 28.378 1.00 90.69 88 PHE A O 1
ATOM 707 N N . ASN A 1 89 ? -25.989 -0.984 27.736 1.00 88.81 89 ASN A N 1
ATOM 708 C CA . ASN A 1 89 ? -26.320 0.432 27.632 1.00 88.81 89 ASN A CA 1
ATOM 709 C C . ASN A 1 89 ? -26.418 1.043 29.036 1.00 88.81 89 ASN A C 1
ATOM 711 O O . ASN A 1 89 ? -27.409 0.858 29.736 1.00 88.81 89 ASN A O 1
ATOM 715 N N . THR A 1 90 ? -25.387 1.784 29.438 1.00 87.06 90 THR A N 1
ATOM 716 C CA . THR A 1 90 ? -25.327 2.523 30.712 1.00 87.06 90 THR A CA 1
ATOM 717 C C . THR A 1 90 ? -25.651 4.007 30.548 1.00 87.06 90 THR A C 1
ATOM 719 O O . THR A 1 90 ? -25.478 4.798 31.475 1.00 87.06 90 THR A O 1
ATOM 722 N N . SER A 1 91 ? -26.120 4.415 29.365 1.00 87.56 91 SER A N 1
ATOM 723 C CA . SER A 1 91 ? -26.520 5.795 29.116 1.00 87.56 91 SER A CA 1
ATOM 724 C C . SER A 1 91 ? -27.680 6.183 30.032 1.00 87.56 91 SER A C 1
ATOM 726 O O . SER A 1 91 ? -28.738 5.556 29.984 1.00 87.56 91 SER A O 1
ATOM 728 N N . LEU A 1 92 ? -27.502 7.244 30.820 1.00 84.19 92 LEU A N 1
ATOM 729 C CA . LEU A 1 92 ? -28.606 7.870 31.543 1.00 84.19 92 LEU A CA 1
ATOM 730 C C . LEU A 1 92 ? -29.588 8.490 30.545 1.00 84.19 92 LEU A C 1
ATOM 732 O O . LEU A 1 92 ? -29.168 9.110 29.562 1.00 84.19 92 LEU A O 1
ATOM 736 N N . ASP A 1 93 ? -30.884 8.339 30.815 1.00 81.94 93 ASP A N 1
ATOM 737 C CA . ASP A 1 93 ? -31.918 9.039 30.061 1.00 81.94 93 ASP A CA 1
ATOM 738 C C . ASP A 1 93 ? -31.713 10.554 30.210 1.00 81.94 93 ASP A C 1
ATOM 740 O O . ASP A 1 93 ? -31.737 11.096 31.315 1.00 81.94 93 ASP A O 1
ATOM 744 N N . ARG A 1 94 ? -31.469 11.234 29.083 1.00 79.00 94 ARG A N 1
ATOM 745 C CA . ARG A 1 94 ? -31.251 12.689 29.020 1.00 79.00 94 ARG A CA 1
ATOM 746 C C . ARG A 1 94 ? -32.529 13.438 28.651 1.00 79.00 94 ARG A C 1
ATOM 748 O O . ARG A 1 94 ? -32.464 14.502 28.030 1.00 79.00 94 ARG A O 1
ATOM 755 N N . SER A 1 95 ? -33.694 12.885 28.975 1.00 80.44 95 SER A N 1
ATOM 756 C CA . SER A 1 95 ? -34.952 13.604 28.825 1.00 80.44 95 SER A CA 1
ATOM 757 C C . SER A 1 95 ? -34.882 14.934 29.593 1.00 80.44 95 SER A C 1
ATOM 759 O O . SER A 1 95 ? -34.447 15.000 30.741 1.00 80.44 95 SER A O 1
ATOM 761 N N . ARG A 1 96 ? -35.295 16.040 28.951 1.00 68.44 96 ARG A N 1
ATOM 762 C CA . ARG A 1 96 ? -35.323 17.373 29.598 1.00 68.44 96 ARG A CA 1
ATOM 763 C C . ARG A 1 96 ? -36.240 17.406 30.827 1.00 68.44 96 ARG A C 1
ATOM 765 O O . ARG A 1 96 ? -36.156 18.325 31.631 1.00 68.44 96 ARG A O 1
ATOM 772 N N . ILE A 1 97 ? -37.128 16.422 30.943 1.00 76.62 97 ILE A N 1
ATOM 773 C CA . ILE A 1 97 ? -38.055 16.231 32.050 1.00 76.62 97 ILE A CA 1
ATOM 774 C C . ILE A 1 97 ? -37.729 14.866 32.652 1.00 76.62 97 ILE A C 1
ATOM 776 O O . ILE A 1 97 ? -38.217 13.845 32.172 1.00 76.62 97 ILE A O 1
ATOM 780 N N . PHE A 1 98 ? -36.906 14.856 33.697 1.00 65.44 98 PHE A N 1
ATOM 781 C CA . PHE A 1 98 ? -36.617 13.654 34.472 1.00 65.44 98 PHE A CA 1
ATOM 782 C C . PHE A 1 98 ? -37.923 13.075 35.038 1.00 65.44 98 PHE A C 1
ATOM 784 O O . PHE A 1 98 ? -38.605 13.723 35.835 1.00 65.44 98 PHE A O 1
ATOM 791 N N . ARG A 1 99 ? -38.284 11.854 34.630 1.00 64.12 99 ARG A N 1
ATOM 792 C CA . ARG A 1 99 ? -39.376 11.084 35.240 1.00 64.12 99 ARG A CA 1
ATOM 793 C C . ARG A 1 99 ? -38.776 9.902 36.006 1.00 64.12 99 ARG A C 1
ATOM 795 O O . ARG A 1 99 ? -38.365 8.934 35.371 1.00 64.12 99 ARG A O 1
ATOM 802 N N . PRO A 1 100 ? -38.714 9.937 37.348 1.00 59.88 100 PRO A N 1
ATOM 803 C CA . PRO A 1 100 ? -38.253 8.789 38.116 1.00 59.88 100 PRO A CA 1
ATOM 804 C C . PRO A 1 100 ? -39.278 7.652 37.999 1.00 59.88 100 PRO A C 1
ATOM 806 O O . PRO A 1 100 ? -40.416 7.780 38.445 1.00 59.88 100 PRO A O 1
ATOM 809 N N . ILE A 1 101 ? -38.875 6.540 37.378 1.00 66.75 101 ILE A N 1
ATOM 810 C CA . ILE A 1 101 ? -39.725 5.354 37.155 1.00 66.75 101 ILE A CA 1
ATOM 811 C C . ILE A 1 101 ? -39.794 4.431 38.388 1.00 66.75 101 ILE A C 1
ATOM 813 O O . ILE A 1 101 ? -40.674 3.579 38.474 1.00 66.75 101 ILE A O 1
ATOM 817 N N . PHE A 1 102 ? -38.965 4.639 39.414 1.00 54.47 102 PHE A N 1
ATOM 818 C CA . PHE A 1 102 ? -38.996 3.824 40.631 1.00 54.47 102 PHE A CA 1
ATOM 819 C C . PHE A 1 102 ? -39.686 4.555 41.787 1.00 54.47 102 PHE A C 1
ATOM 821 O O . PHE A 1 102 ? -39.044 5.223 42.592 1.00 54.47 102 PHE A O 1
ATOM 828 N N . ARG A 1 103 ? -41.009 4.386 41.904 1.00 53.94 103 ARG A N 1
ATOM 829 C CA . ARG A 1 103 ? -41.703 4.520 43.193 1.00 53.94 103 ARG A CA 1
ATOM 830 C C . ARG A 1 103 ? -41.878 3.119 43.765 1.00 53.94 103 ARG A C 1
ATOM 832 O O . ARG A 1 103 ? -42.869 2.455 43.479 1.00 53.94 103 A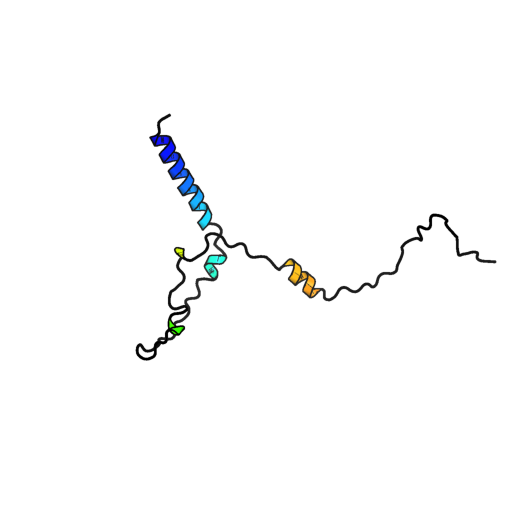RG A O 1
ATOM 839 N N . VAL A 1 104 ? -40.903 2.672 44.554 1.00 51.34 104 VAL A N 1
ATOM 840 C CA . VAL A 1 104 ? -41.092 1.526 45.450 1.00 51.34 104 VAL A CA 1
ATOM 841 C C . VAL A 1 104 ? -42.208 1.926 46.417 1.00 51.34 104 VAL A C 1
ATOM 843 O O . VAL A 1 104 ? -42.037 2.854 47.206 1.00 51.34 104 VAL A O 1
ATOM 846 N N . ARG A 1 105 ? -43.388 1.308 46.296 1.00 48.69 105 ARG A N 1
ATOM 847 C CA . ARG A 1 105 ? -44.368 1.328 47.384 1.00 48.69 105 ARG A CA 1
ATOM 848 C C . ARG A 1 105 ? -43.897 0.285 48.389 1.00 48.69 105 ARG A C 1
ATOM 850 O O . ARG A 1 105 ? -43.922 -0.901 48.070 1.00 48.69 105 ARG A O 1
ATOM 857 N N . VAL A 1 106 ? -43.399 0.767 49.523 1.00 56.41 106 VAL A N 1
ATOM 858 C CA . VAL A 1 106 ? -43.376 0.002 50.774 1.00 56.41 106 VAL A CA 1
ATOM 859 C C . VAL A 1 106 ? -44.797 -0.013 51.322 1.00 56.41 106 VAL A C 1
ATOM 861 O O . VAL A 1 106 ? -45.466 1.041 51.187 1.00 56.41 106 VAL A O 1
#

Radius of gyration: 33.17 Å; Cα contacts (8 Å, |Δi|>4): 8; chains: 1; bounding box: 76×61×84 Å

pLDDT: mean 72.46, std 15.76, range [42.97, 93.75]

Mean predicted aligned error: 17.33 Å

Foldseek 3Di:
DDPVVVVVVVVVVVVVVLVVLVPVPPPVVVVLPPPVPDDDDDPVPDDPVNCVPPDRDDPVNDDSDDDDDDCPVVVVVVVVPDDDDPDDPPDDPPPPDDDPPDPPDD

Solvent-accessible surface area (backbone atoms only — not comparable to full-atom values): 7531 Å² total; per-residue (Å²): 133,62,68,68,61,54,54,52,50,53,52,52,51,51,54,59,57,59,57,55,57,71,69,78,42,82,73,58,64,64,70,76,66,63,75,75,80,75,78,86,75,56,84,92,75,69,52,82,76,65,57,65,84,64,67,79,90,49,76,88,78,48,75,80,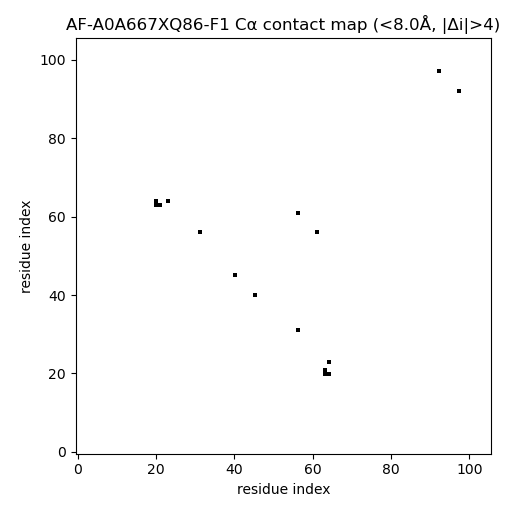72,83,86,80,84,78,62,62,66,59,59,55,51,59,72,71,54,81,90,74,90,86,75,79,90,77,76,75,87,80,59,96,66,83,74,85,86,79,77,81,81,127

InterPro domains:
  IPR026507 Piercer of microtubule wall 1/2 [PF14892] (33-95)
  IPR026507 Piercer of microtubule wall 1/2 [PTHR20899] (39-99)

Organism: NCBI:txid586833

Nearest PDB structures (foldseek):
  8snb-assembly1_6I  TM=6.682E-01  e=6.097E-03  Strongylocentrotus purpuratus
  9cpc-assembly1_5D  TM=5.950E-01  e=1.483E-02  Sus scrofa
  8iyj-assembly1_y  TM=5.614E-01  e=4.136E-02  Mus musculus
  7rro-assembly1_z  TM=5.344E-01  e=4.136E-02  Bos taurus
  8i7r-assembly1_M  TM=4.898E-01  e=8.195E-02  Mus musculus

Secondary structure (DSSP, 8-state):
--HHHHHHHHHHHHHHHHHHHTSSTTTTTTTTT---------GGG--GGGGTT-SPPPGGGS-S-------HHHHHHHHT-S--------PPP--SS---------